Protein AF-A0A175RE58-F1 (afdb_monomer)

Sequence (87 aa):
PGKTPEAVEEGFLKIIPEGFLRHAHHWLILHGRFVCKARKPDCEHCIIADLCQADEKWCNQPAPLIALPDAPPGPQPLPPGATRPGG

Solvent-accessible surface area (backbone atoms only — not comparable to full-atom values): 5557 Å² total; per-residue (Å²): 131,58,93,44,72,66,54,40,50,57,51,46,66,75,71,48,57,78,52,38,49,80,55,50,56,54,51,53,51,51,39,37,72,75,28,59,28,98,69,83,48,39,29,68,72,24,70,53,20,65,76,57,83,64,85,83,59,85,36,60,54,47,30,82,90,74,81,74,80,91,60,75,78,69,90,68,62,48,60,88,90,59,75,69,91,93,119

Structure (mmCIF, N/CA/C/O backbone):
data_AF-A0A175RE58-F1
#
_entry.id   AF-A0A175RE58-F1
#
loop_
_atom_site.group_PDB
_atom_site.id
_atom_site.type_symbol
_atom_site.label_atom_id
_atom_site.label_alt_id
_atom_site.label_comp_id
_atom_site.label_asym_id
_atom_site.label_entity_id
_atom_site.label_seq_id
_atom_site.pdbx_PDB_ins_code
_atom_site.Cartn_x
_atom_site.Cartn_y
_atom_site.Cartn_z
_atom_site.occupancy
_atom_site.B_iso_or_equiv
_atom_site.auth_seq_id
_atom_site.auth_comp_id
_atom_site.auth_asym_id
_atom_site.auth_atom_id
_atom_site.pdbx_PDB_model_num
ATOM 1 N N . PRO A 1 1 ? -7.105 11.271 5.353 1.00 59.03 1 PRO A N 1
ATOM 2 C CA . PRO A 1 1 ? -6.120 10.366 6.005 1.00 59.03 1 PRO A CA 1
ATOM 3 C C . PRO A 1 1 ? -5.766 10.916 7.399 1.00 59.03 1 PRO A C 1
ATOM 5 O O . PRO A 1 1 ? -5.853 12.129 7.585 1.00 59.03 1 PRO A O 1
ATOM 8 N N . GLY A 1 2 ? -5.457 10.054 8.377 1.00 72.81 2 GLY A N 1
ATOM 9 C CA . GLY A 1 2 ? -5.120 10.469 9.748 1.0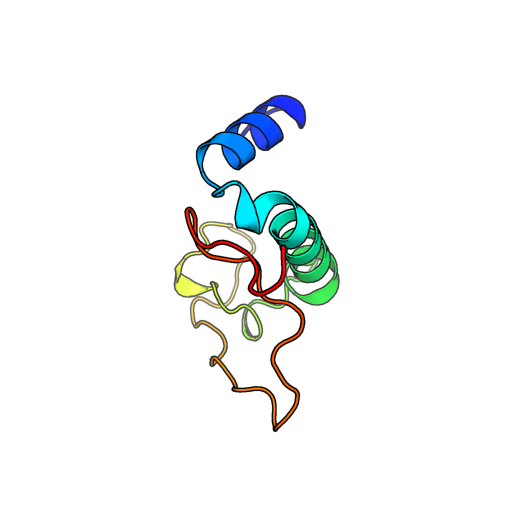0 72.81 2 GLY A CA 1
ATOM 10 C C . GLY A 1 2 ? -3.880 11.370 9.793 1.00 72.81 2 GLY A C 1
ATOM 11 O O . GLY A 1 2 ? -2.970 11.210 8.984 1.00 72.81 2 GLY A O 1
ATOM 12 N N . LYS A 1 3 ? -3.862 12.349 10.706 1.00 84.00 3 LYS A N 1
ATOM 13 C CA . LYS A 1 3 ? -2.761 13.328 10.818 1.00 84.00 3 LYS A CA 1
ATOM 14 C C . LYS A 1 3 ? -1.558 12.805 11.606 1.00 84.00 3 LYS A C 1
ATOM 16 O O . LYS A 1 3 ? -0.481 13.379 11.495 1.00 84.00 3 LYS A O 1
ATOM 21 N N . THR A 1 4 ? -1.745 11.750 12.396 1.00 94.25 4 THR A N 1
ATOM 22 C CA . THR A 1 4 ? -0.694 11.115 13.197 1.00 94.25 4 THR A CA 1
ATOM 23 C C . THR A 1 4 ? -0.667 9.608 12.933 1.00 94.25 4 THR A C 1
ATOM 25 O O . THR A 1 4 ? -1.692 9.056 12.510 1.00 94.25 4 THR A O 1
ATOM 28 N N . PRO A 1 5 ? 0.472 8.932 13.163 1.00 89.69 5 PRO A N 1
ATOM 29 C CA . PRO A 1 5 ? 0.574 7.480 13.019 1.00 89.69 5 PRO A CA 1
ATOM 30 C C . PRO A 1 5 ? -0.484 6.717 13.826 1.00 89.69 5 PRO A C 1
ATOM 32 O O . PRO A 1 5 ? -1.100 5.795 13.300 1.00 89.69 5 PRO A O 1
ATOM 35 N N . GLU A 1 6 ? -0.766 7.152 15.054 1.00 92.75 6 GLU A N 1
ATOM 36 C CA . GLU A 1 6 ? -1.729 6.514 15.959 1.00 92.75 6 GLU A CA 1
ATOM 37 C C . GLU A 1 6 ? -3.156 6.606 15.406 1.00 92.75 6 GLU A C 1
ATOM 39 O O . GLU A 1 6 ? -3.899 5.628 15.408 1.00 92.75 6 GLU A O 1
ATOM 44 N N . ALA A 1 7 ? -3.530 7.766 14.852 1.00 93.38 7 ALA A N 1
ATOM 45 C CA . ALA A 1 7 ? -4.838 7.952 14.228 1.00 93.38 7 ALA A CA 1
ATOM 46 C C . ALA A 1 7 ? -5.011 7.088 12.965 1.00 93.38 7 ALA A C 1
ATOM 48 O O . ALA A 1 7 ? -6.122 6.672 12.636 1.00 93.38 7 ALA A O 1
ATOM 49 N N . VAL A 1 8 ? -3.919 6.834 12.236 1.00 91.31 8 VAL A N 1
ATOM 50 C CA . VAL A 1 8 ? -3.918 5.939 11.072 1.00 91.31 8 VAL A CA 1
ATOM 51 C C . VAL A 1 8 ? -4.060 4.482 11.515 1.00 91.31 8 VAL A C 1
ATOM 53 O O . VAL A 1 8 ? -4.880 3.757 10.952 1.00 91.31 8 VAL A O 1
ATOM 56 N N . GLU A 1 9 ? -3.315 4.068 12.540 1.00 92.00 9 GLU A N 1
ATOM 57 C CA . GLU A 1 9 ? -3.394 2.723 13.115 1.00 92.00 9 GLU A CA 1
ATOM 58 C C . GLU A 1 9 ? -4.801 2.411 13.639 1.00 92.00 9 GLU A C 1
ATOM 60 O O . GLU A 1 9 ? -5.379 1.387 13.275 1.00 92.00 9 GLU A O 1
ATOM 65 N N . GLU A 1 10 ? -5.402 3.321 14.408 1.00 92.06 10 GLU A N 1
ATOM 66 C CA . GLU A 1 10 ? -6.757 3.138 14.933 1.00 92.06 10 GLU A CA 1
ATOM 67 C C . GLU A 1 10 ? -7.800 3.011 13.808 1.00 92.06 10 GLU A C 1
ATOM 69 O O . GLU A 1 10 ? -8.741 2.219 13.902 1.00 92.06 10 GLU A O 1
ATOM 74 N N . GLY A 1 11 ? -7.623 3.755 12.711 1.00 91.50 11 GLY A N 1
ATOM 75 C CA . GLY A 1 11 ? -8.456 3.617 11.518 1.00 91.50 11 GLY A CA 1
ATOM 76 C C . GLY A 1 11 ? -8.333 2.233 10.878 1.00 91.50 11 GLY A C 1
ATOM 77 O O . GLY A 1 11 ? -9.343 1.624 10.524 1.00 91.50 11 GLY A O 1
ATOM 78 N N . PHE A 1 12 ? -7.113 1.705 10.775 1.00 90.62 12 PHE A N 1
ATOM 79 C CA . PHE A 1 12 ? -6.878 0.372 10.225 1.00 90.62 12 PHE A CA 1
ATOM 80 C C . PHE A 1 12 ? -7.466 -0.739 11.095 1.00 90.62 12 PHE A C 1
ATOM 82 O O . PHE A 1 12 ? -8.106 -1.636 10.549 1.00 90.62 12 PHE A O 1
ATOM 89 N N . LEU A 1 13 ? -7.327 -0.660 12.421 1.00 91.25 13 LEU A N 1
ATOM 90 C CA . LEU A 1 13 ? -7.896 -1.646 13.350 1.00 91.25 13 LEU A CA 1
ATOM 91 C C . LEU A 1 13 ? -9.428 -1.743 13.256 1.00 91.25 13 LEU A C 1
ATOM 93 O O . LEU A 1 13 ? -9.987 -2.812 13.475 1.00 91.25 13 LEU A O 1
ATOM 97 N N . LYS A 1 14 ? -10.112 -0.647 12.902 1.00 92.19 14 LYS A N 1
ATOM 98 C CA . LYS A 1 14 ? -11.577 -0.617 12.732 1.00 92.19 14 LYS A CA 1
ATOM 99 C C . LYS A 1 14 ? -12.053 -1.208 11.402 1.00 92.19 14 LYS A C 1
ATOM 101 O O . LYS A 1 14 ? -13.194 -1.650 11.315 1.00 92.19 14 LYS A O 1
ATOM 106 N N . ILE A 1 15 ? -11.218 -1.167 10.363 1.00 91.81 15 ILE A N 1
ATOM 107 C CA . ILE A 1 15 ? -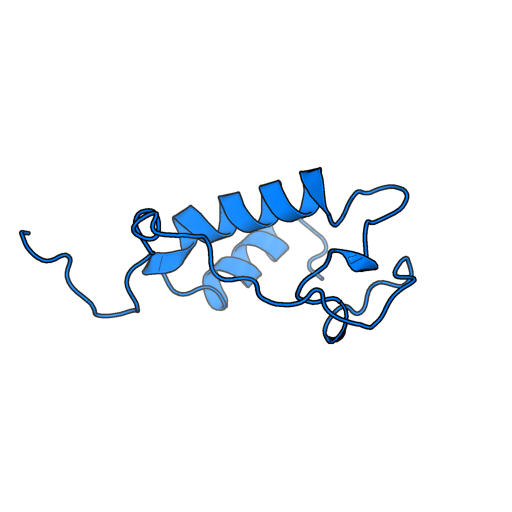11.598 -1.538 8.989 1.00 91.81 15 ILE A CA 1
ATOM 108 C C . ILE A 1 15 ? -11.130 -2.955 8.643 1.00 91.81 15 ILE A C 1
ATOM 110 O O . ILE A 1 15 ? -11.822 -3.679 7.928 1.00 91.81 15 ILE A O 1
ATOM 114 N N . ILE A 1 16 ? -9.948 -3.351 9.116 1.00 88.88 16 ILE A N 1
ATOM 115 C CA . ILE A 1 16 ? -9.325 -4.627 8.765 1.00 88.88 16 ILE A CA 1
ATOM 116 C C . ILE A 1 16 ? -9.835 -5.715 9.719 1.00 88.88 16 ILE A C 1
ATOM 118 O O . ILE A 1 16 ? -9.638 -5.597 10.927 1.00 88.88 16 ILE A O 1
ATOM 122 N N . PRO A 1 17 ? -10.425 -6.812 9.212 1.00 88.94 17 PRO A N 1
ATOM 123 C CA . PRO A 1 17 ? -10.857 -7.906 10.073 1.00 88.94 17 PRO A CA 1
ATOM 124 C C . PRO A 1 17 ? -9.675 -8.588 10.779 1.00 88.94 17 PRO A C 1
ATOM 126 O O . PRO A 1 17 ? -8.599 -8.741 10.195 1.00 88.94 17 PRO A O 1
ATOM 129 N N . GLU A 1 18 ? -9.887 -9.069 12.008 1.00 85.69 18 GLU A N 1
ATOM 130 C CA . GLU A 1 18 ? -8.820 -9.571 12.895 1.00 85.69 18 GLU A CA 1
ATOM 131 C C . GLU A 1 18 ? -7.912 -10.632 12.256 1.00 85.69 18 GLU A C 1
ATOM 133 O O . GLU A 1 18 ? -6.687 -10.562 12.376 1.00 85.69 18 GLU A O 1
ATOM 138 N N . GLY A 1 19 ? -8.490 -11.576 11.501 1.00 84.12 19 GLY A N 1
ATOM 139 C CA . GLY A 1 19 ? -7.741 -12.638 10.817 1.00 84.12 19 GLY A CA 1
ATOM 140 C C . GLY A 1 19 ? -6.698 -12.123 9.817 1.00 84.12 19 GLY A C 1
ATOM 141 O O . GLY A 1 19 ? -5.711 -12.806 9.536 1.00 84.12 19 GLY A O 1
ATOM 142 N N . PHE A 1 20 ? -6.871 -10.896 9.320 1.00 84.62 20 PHE A N 1
ATOM 143 C CA . PHE A 1 20 ? -6.017 -10.275 8.314 1.00 84.62 20 PHE A CA 1
ATOM 144 C C . PHE A 1 20 ? -4.996 -9.301 8.900 1.00 84.62 20 PHE A C 1
ATOM 146 O O . PHE A 1 20 ? -4.024 -9.008 8.209 1.00 84.62 20 PHE A O 1
ATOM 153 N N . LEU A 1 21 ? -5.137 -8.843 10.150 1.00 85.31 21 LEU A N 1
ATOM 154 C CA . LEU A 1 21 ? -4.315 -7.764 10.727 1.00 85.31 21 LEU A CA 1
ATOM 155 C C . LEU A 1 21 ? -2.804 -7.996 10.569 1.00 85.31 21 LEU A C 1
ATOM 157 O O . LEU A 1 21 ? -2.081 -7.131 10.072 1.00 85.31 21 LEU A O 1
ATOM 161 N N . ARG A 1 22 ? -2.327 -9.205 10.901 1.00 83.56 22 ARG A N 1
ATOM 162 C CA . ARG A 1 22 ? -0.905 -9.576 10.768 1.00 83.56 22 ARG A CA 1
ATOM 163 C C . ARG A 1 22 ? -0.409 -9.519 9.321 1.00 83.56 22 ARG A C 1
ATOM 165 O O . ARG A 1 22 ? 0.742 -9.165 9.072 1.00 83.56 22 ARG A O 1
ATOM 172 N N . HIS A 1 23 ? -1.238 -9.919 8.364 1.00 85.00 23 HIS A N 1
ATOM 173 C CA . HIS A 1 23 ? -0.848 -9.993 6.956 1.00 85.00 23 HIS A CA 1
ATOM 174 C C . HIS A 1 23 ? -1.004 -8.642 6.258 1.00 85.00 23 HIS A C 1
ATOM 176 O O . HIS A 1 23 ? -0.131 -8.260 5.483 1.00 85.00 23 HIS A O 1
ATOM 182 N N . ALA A 1 24 ? -2.039 -7.878 6.609 1.00 89.25 24 ALA A N 1
ATOM 183 C CA . ALA A 1 24 ? -2.313 -6.561 6.056 1.00 89.25 24 ALA A CA 1
ATOM 184 C C . ALA A 1 24 ? -1.140 -5.595 6.252 1.00 89.25 24 ALA A C 1
ATOM 186 O O . ALA A 1 24 ? -0.758 -4.906 5.310 1.00 89.25 24 ALA A O 1
ATOM 187 N N . HIS A 1 25 ? -0.499 -5.611 7.426 1.00 88.44 25 HIS A N 1
ATOM 188 C CA . HIS A 1 25 ? 0.713 -4.826 7.666 1.00 88.44 25 HIS A CA 1
ATOM 189 C C . HIS A 1 25 ? 1.820 -5.131 6.640 1.00 88.44 25 HIS A C 1
ATOM 191 O O . HIS A 1 25 ? 2.366 -4.220 6.015 1.00 88.44 25 HIS A O 1
ATOM 197 N N . HIS A 1 26 ? 2.112 -6.416 6.410 1.00 90.88 26 HIS A N 1
ATOM 198 C CA . HIS A 1 26 ? 3.113 -6.828 5.426 1.00 90.88 26 HIS A CA 1
ATOM 199 C C . HIS A 1 26 ? 2.709 -6.421 4.007 1.00 90.88 26 HIS A C 1
ATOM 201 O O . HIS A 1 26 ? 3.546 -5.921 3.260 1.00 90.88 26 HIS A O 1
ATOM 207 N N . TRP A 1 27 ? 1.437 -6.586 3.634 1.00 90.75 27 TRP A N 1
ATOM 208 C CA . TRP A 1 27 ? 0.943 -6.199 2.312 1.00 90.75 27 TRP A CA 1
ATOM 209 C C . TRP A 1 27 ? 1.107 -4.703 2.051 1.00 90.75 27 TRP A C 1
ATOM 211 O O . TRP A 1 27 ? 1.617 -4.330 0.997 1.00 90.75 27 TRP A O 1
ATOM 221 N N . LEU A 1 28 ? 0.763 -3.853 3.020 1.00 92.44 28 LEU A N 1
ATOM 222 C CA . LEU A 1 28 ? 0.914 -2.401 2.906 1.00 92.44 28 LEU A CA 1
ATOM 223 C C . LEU A 1 28 ? 2.387 -1.990 2.762 1.00 92.44 28 LEU A C 1
ATOM 225 O O . LEU A 1 28 ? 2.716 -1.177 1.897 1.00 92.44 28 LEU A O 1
ATOM 229 N N . ILE A 1 29 ? 3.290 -2.593 3.545 1.00 92.94 29 ILE A N 1
ATOM 230 C CA . ILE A 1 29 ? 4.734 -2.329 3.441 1.00 92.94 29 ILE A CA 1
ATOM 231 C C . ILE A 1 29 ? 5.280 -2.757 2.080 1.00 92.94 29 ILE A C 1
ATOM 233 O O . ILE A 1 29 ? 6.008 -1.996 1.440 1.00 92.94 29 ILE A O 1
ATOM 237 N N . LEU A 1 30 ? 4.957 -3.973 1.634 1.00 93.94 30 LEU A N 1
ATOM 238 C CA . LEU A 1 30 ? 5.431 -4.500 0.354 1.00 93.94 30 LEU A CA 1
ATOM 239 C C . LEU A 1 30 ? 4.899 -3.654 -0.805 1.00 93.94 30 LEU A C 1
ATOM 241 O O . LEU A 1 30 ? 5.662 -3.302 -1.705 1.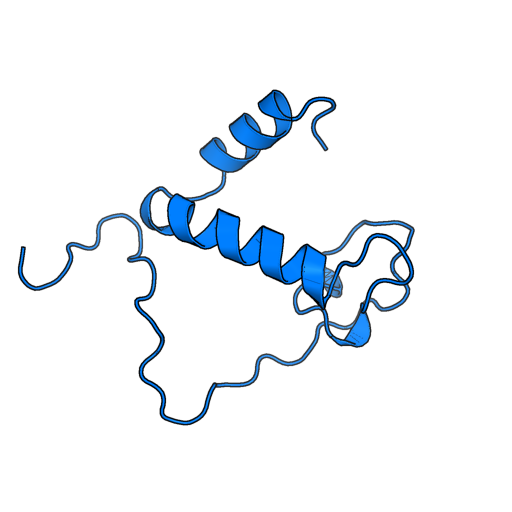00 93.94 30 LEU A O 1
ATOM 245 N N . HIS A 1 31 ? 3.629 -3.255 -0.745 1.00 94.50 31 HIS A N 1
ATOM 246 C CA . HIS A 1 31 ? 3.028 -2.380 -1.740 1.00 94.50 31 HIS A CA 1
ATOM 247 C C . HIS A 1 31 ? 3.738 -1.023 -1.806 1.00 94.50 31 HIS A C 1
ATOM 249 O O . HIS A 1 31 ? 4.135 -0.607 -2.891 1.00 94.50 31 HIS A O 1
ATOM 255 N N . GLY A 1 32 ? 3.979 -0.358 -0.672 1.00 95.06 32 GLY A N 1
ATOM 256 C CA . GLY A 1 32 ? 4.711 0.914 -0.643 1.00 95.06 32 GLY A CA 1
ATOM 257 C C . GLY A 1 32 ? 6.168 0.793 -1.104 1.00 95.06 32 GLY A C 1
ATOM 258 O O . GLY A 1 32 ? 6.687 1.674 -1.787 1.00 95.06 32 GLY A O 1
ATOM 259 N N . ARG A 1 33 ? 6.835 -0.320 -0.777 1.00 96.25 33 ARG A N 1
ATOM 260 C CA . ARG A 1 33 ? 8.234 -0.562 -1.158 1.00 96.25 33 ARG A CA 1
ATOM 261 C C . ARG A 1 33 ? 8.402 -0.827 -2.654 1.00 96.25 33 ARG A C 1
ATOM 263 O O . ARG A 1 33 ? 9.376 -0.348 -3.231 1.00 96.25 33 ARG A O 1
ATOM 270 N N . PHE A 1 34 ? 7.505 -1.601 -3.263 1.00 95.25 34 PHE A N 1
ATOM 271 C CA . PHE A 1 34 ? 7.690 -2.087 -4.634 1.00 95.25 34 PHE A CA 1
ATOM 272 C C . PHE A 1 34 ? 6.821 -1.367 -5.673 1.00 95.25 34 PHE A C 1
ATOM 274 O O . PHE A 1 34 ? 7.272 -1.191 -6.803 1.00 95.25 34 PHE A O 1
ATOM 281 N N . VAL A 1 35 ? 5.630 -0.891 -5.296 1.00 95.56 35 VAL A N 1
ATOM 282 C CA . VAL A 1 35 ? 4.641 -0.303 -6.217 1.00 95.56 35 VAL A CA 1
ATOM 283 C C . VAL A 1 35 ? 4.408 1.179 -5.902 1.00 95.56 35 VAL A C 1
ATOM 285 O O . VAL A 1 35 ? 4.818 2.052 -6.667 1.00 95.56 35 VAL A O 1
ATOM 288 N N . CYS A 1 36 ? 3.829 1.499 -4.743 1.00 96.25 36 CYS A N 1
ATOM 289 C CA . CYS A 1 36 ? 3.470 2.861 -4.332 1.00 96.25 36 CYS A CA 1
ATOM 290 C C . CYS A 1 36 ? 4.659 3.621 -3.708 1.00 96.25 36 CYS A C 1
ATOM 292 O O . CYS A 1 36 ? 4.610 4.092 -2.570 1.00 96.25 36 CYS A O 1
ATOM 294 N N . LYS A 1 37 ? 5.753 3.717 -4.468 1.00 94.81 37 LYS A N 1
ATOM 295 C CA . LYS A 1 37 ? 7.003 4.383 -4.078 1.00 94.81 37 LYS A CA 1
ATOM 296 C C . LYS A 1 37 ? 6.779 5.885 -3.862 1.00 94.81 37 LYS A C 1
ATOM 298 O O . LYS A 1 37 ? 6.121 6.534 -4.669 1.00 94.81 37 LYS A O 1
ATOM 303 N N . ALA A 1 38 ? 7.425 6.459 -2.842 1.00 92.38 38 ALA A N 1
ATOM 304 C CA . ALA A 1 38 ? 7.295 7.884 -2.490 1.00 92.38 38 ALA A CA 1
ATOM 305 C C . ALA A 1 38 ? 7.695 8.858 -3.616 1.00 92.38 38 ALA A C 1
ATOM 307 O O . ALA A 1 38 ? 7.242 9.996 -3.652 1.00 92.38 38 ALA A O 1
ATOM 308 N N . ARG A 1 39 ? 8.568 8.429 -4.534 1.00 91.69 39 ARG A N 1
ATOM 309 C CA . ARG A 1 39 ? 8.908 9.179 -5.747 1.00 91.69 39 ARG A CA 1
ATOM 310 C C . ARG A 1 39 ? 8.692 8.273 -6.946 1.00 91.69 39 ARG A C 1
ATOM 312 O O . ARG A 1 39 ? 9.258 7.182 -6.963 1.00 91.69 39 ARG A O 1
ATOM 319 N N . LYS A 1 40 ? 7.948 8.762 -7.945 1.00 91.44 40 LYS A N 1
ATOM 320 C CA . LYS A 1 40 ? 7.581 8.025 -9.168 1.00 91.44 40 LYS A CA 1
ATOM 321 C C . LYS A 1 40 ? 6.897 6.683 -8.836 1.00 91.44 40 LYS A C 1
ATOM 323 O O . LYS A 1 40 ? 7.537 5.632 -8.943 1.00 91.44 40 LYS A O 1
ATOM 328 N N . PRO A 1 41 ? 5.628 6.716 -8.384 1.00 95.69 41 PRO A N 1
ATOM 329 C CA . PRO A 1 41 ? 4.877 5.501 -8.096 1.00 95.69 41 PRO A CA 1
ATOM 330 C C . PRO A 1 41 ? 4.669 4.674 -9.367 1.00 95.69 41 PRO A C 1
ATOM 332 O O . PRO A 1 41 ? 4.558 5.206 -10.472 1.00 95.69 41 PRO A O 1
ATOM 335 N N . ASP A 1 42 ? 4.597 3.362 -9.193 1.00 95.31 42 ASP A N 1
ATOM 336 C CA . ASP A 1 42 ? 4.449 2.387 -10.270 1.00 95.31 42 ASP A CA 1
ATOM 337 C C . ASP A 1 42 ? 2.969 2.104 -10.562 1.00 95.31 42 ASP A C 1
ATOM 339 O O . ASP A 1 42 ? 2.460 1.006 -10.338 1.00 95.31 42 ASP A O 1
ATOM 343 N N . CYS A 1 43 ? 2.222 3.145 -10.947 1.00 95.75 43 CYS A N 1
ATOM 344 C CA . CYS A 1 43 ? 0.761 3.076 -11.018 1.00 95.75 43 CYS A CA 1
ATOM 345 C C . CYS A 1 43 ? 0.246 2.030 -12.018 1.00 95.75 43 CYS A C 1
ATOM 347 O O . CYS A 1 43 ? -0.798 1.444 -11.763 1.00 95.75 43 CYS A O 1
ATOM 349 N N . GLU A 1 44 ? 0.969 1.755 -13.105 1.00 94.25 44 GLU A N 1
ATOM 350 C CA . GLU A 1 44 ? 0.614 0.705 -14.076 1.00 94.25 44 GLU A CA 1
ATOM 351 C C . GLU A 1 44 ? 0.640 -0.715 -13.483 1.00 94.25 44 GLU A C 1
ATOM 353 O O . GLU A 1 44 ? -0.101 -1.588 -13.928 1.00 94.25 44 GLU A O 1
ATOM 358 N N . HIS A 1 45 ? 1.443 -0.935 -12.438 1.00 94.25 45 HIS A N 1
ATOM 359 C CA . HIS A 1 45 ? 1.545 -2.206 -11.718 1.00 94.25 45 HIS A CA 1
ATOM 360 C C . HIS A 1 45 ? 0.675 -2.236 -10.448 1.00 94.25 45 HIS A C 1
ATOM 362 O O . HIS A 1 45 ? 0.731 -3.186 -9.663 1.00 94.25 45 HIS A O 1
ATOM 368 N N . CYS A 1 46 ? -0.130 -1.199 -10.206 1.00 95.44 46 CYS A N 1
ATOM 369 C CA . CYS A 1 46 ? -0.965 -1.098 -9.019 1.00 95.44 46 CYS A CA 1
ATOM 370 C C . CYS A 1 46 ? -2.332 -1.758 -9.238 1.00 95.44 46 CYS A C 1
ATOM 372 O O . CYS A 1 46 ? -3.114 -1.334 -10.082 1.00 95.44 46 CYS A O 1
ATOM 374 N N . ILE A 1 47 ? -2.662 -2.761 -8.423 1.00 94.50 47 ILE A N 1
ATOM 375 C CA . ILE A 1 47 ? -3.946 -3.487 -8.489 1.00 94.50 47 ILE A CA 1
ATOM 376 C C . ILE A 1 47 ? -5.158 -2.681 -7.987 1.00 94.50 47 ILE A C 1
ATOM 378 O O . ILE A 1 47 ? -6.284 -3.128 -8.148 1.00 94.50 47 ILE A O 1
ATOM 382 N N . ILE A 1 48 ? -4.928 -1.521 -7.359 1.00 94.25 48 ILE A N 1
ATOM 383 C CA . ILE A 1 48 ? -5.969 -0.618 -6.830 1.00 94.25 48 ILE A CA 1
ATOM 384 C C . ILE A 1 48 ? -5.905 0.776 -7.476 1.00 94.25 48 ILE A C 1
ATOM 386 O O . ILE A 1 48 ? -6.316 1.768 -6.871 1.00 94.25 48 ILE A O 1
ATOM 390 N N . ALA A 1 49 ? -5.306 0.895 -8.666 1.00 95.44 49 ALA A N 1
ATOM 391 C CA . ALA A 1 49 ? -5.096 2.188 -9.325 1.00 95.44 49 ALA A CA 1
ATOM 392 C C . ALA A 1 49 ? -6.412 2.929 -9.628 1.00 95.44 49 ALA A C 1
ATOM 394 O O . ALA A 1 49 ? -6.471 4.155 -9.541 1.00 95.44 49 ALA A O 1
ATOM 395 N N . ASP A 1 50 ? -7.469 2.181 -9.927 1.00 94.44 50 ASP A N 1
ATOM 396 C CA . ASP A 1 50 ? -8.838 2.653 -10.136 1.00 94.44 50 ASP A CA 1
ATOM 397 C C . ASP A 1 50 ? -9.483 3.227 -8.865 1.00 94.44 50 ASP A C 1
ATOM 399 O O . ASP A 1 50 ? -10.299 4.145 -8.945 1.00 94.44 50 ASP A O 1
ATOM 403 N N . LEU A 1 51 ? -9.080 2.734 -7.690 1.00 94.25 51 LEU A N 1
ATOM 404 C CA . LEU A 1 51 ? -9.568 3.186 -6.383 1.00 94.25 51 LEU A CA 1
ATOM 405 C C . LEU A 1 51 ? -8.697 4.290 -5.758 1.00 94.25 51 LEU A C 1
ATOM 407 O O . LEU A 1 51 ? -9.103 4.934 -4.788 1.00 94.25 51 LEU A O 1
ATOM 411 N N . CYS A 1 52 ? -7.488 4.510 -6.277 1.00 94.75 52 CYS A N 1
ATOM 412 C CA . CYS A 1 52 ? -6.524 5.443 -5.705 1.00 94.75 52 CYS A CA 1
ATOM 413 C C . CYS A 1 52 ? -6.954 6.907 -5.905 1.00 94.75 52 CYS A C 1
ATOM 415 O O . CYS A 1 52 ? -7.235 7.338 -7.023 1.00 94.75 52 CYS A O 1
ATOM 417 N N . GLN A 1 53 ? -6.945 7.698 -4.829 1.00 93.00 53 GLN A N 1
ATOM 418 C CA . GLN A 1 53 ? -7.273 9.134 -4.840 1.00 93.00 53 GLN A CA 1
ATOM 419 C C . GLN A 1 53 ? -6.043 10.047 -4.684 1.00 93.00 53 GLN A C 1
ATOM 421 O O . GLN A 1 53 ? -6.205 11.238 -4.453 1.00 93.00 53 GLN A O 1
ATOM 426 N N . ALA A 1 54 ? -4.824 9.504 -4.767 1.00 92.44 54 ALA A N 1
ATOM 427 C CA . ALA A 1 54 ? -3.601 10.301 -4.662 1.00 92.44 54 ALA A CA 1
ATOM 428 C C . ALA A 1 54 ? -3.402 11.191 -5.899 1.00 92.44 54 ALA A C 1
ATOM 430 O O . ALA A 1 54 ? -3.654 10.744 -7.020 1.00 92.44 54 ALA A O 1
ATOM 431 N N . ASP A 1 55 ? -2.902 12.411 -5.700 1.00 91.12 55 ASP A N 1
ATOM 432 C CA . ASP A 1 55 ? -2.658 13.379 -6.777 1.00 91.12 55 ASP A CA 1
ATOM 433 C C . ASP A 1 55 ? -1.439 12.994 -7.631 1.00 91.12 55 ASP A C 1
ATOM 435 O O . ASP A 1 55 ? -1.367 13.311 -8.816 1.00 91.12 55 ASP A O 1
ATOM 439 N N . GLU A 1 56 ? -0.483 12.260 -7.0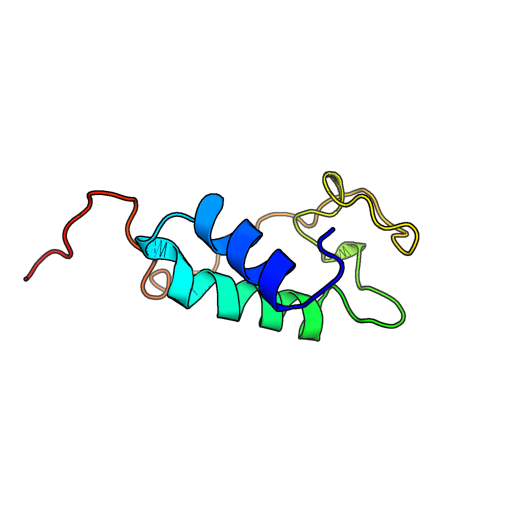55 1.00 90.19 56 GLU A N 1
ATOM 440 C CA . GLU A 1 56 ? 0.740 11.811 -7.726 1.00 90.19 56 GLU A CA 1
ATOM 441 C C . GLU A 1 56 ? 0.520 10.614 -8.664 1.00 90.19 56 GLU A C 1
ATOM 443 O O . GLU A 1 56 ? 1.465 10.156 -9.320 1.00 90.19 56 GLU A O 1
ATOM 448 N N . LYS A 1 57 ? -0.703 10.071 -8.724 1.00 91.25 57 LYS A N 1
ATOM 449 C CA . LYS A 1 57 ? -1.019 8.965 -9.628 1.00 91.25 57 LYS A CA 1
ATOM 450 C C . LYS A 1 57 ? -1.003 9.441 -11.077 1.00 91.25 57 LYS A C 1
ATOM 452 O O . LYS A 1 57 ? -1.444 10.538 -11.404 1.00 91.25 57 LYS A O 1
ATOM 457 N N . TRP A 1 58 ? -0.560 8.567 -11.968 1.00 93.00 58 TRP A N 1
ATOM 458 C CA . TRP A 1 58 ? -0.523 8.849 -13.407 1.00 93.00 58 TRP A CA 1
ATOM 459 C C . TRP A 1 58 ? -1.281 7.812 -14.241 1.00 93.00 58 TRP A C 1
ATOM 461 O O . TRP A 1 58 ? -1.560 8.051 -15.412 1.00 93.00 58 TRP A O 1
ATOM 471 N N . CYS A 1 59 ? -1.657 6.683 -13.636 1.00 93.25 59 CYS A N 1
ATOM 472 C CA . CYS A 1 59 ? -2.488 5.655 -14.248 1.00 93.25 59 CYS A CA 1
ATOM 473 C C . CYS A 1 59 ? -3.710 5.393 -13.361 1.00 93.25 59 CYS A C 1
ATOM 475 O O . CYS A 1 59 ? -3.581 5.306 -12.141 1.00 93.25 59 CYS A O 1
ATOM 477 N N . ASN A 1 60 ? -4.880 5.264 -13.989 1.00 93.75 60 ASN A N 1
ATOM 478 C CA . ASN A 1 60 ? -6.140 4.877 -13.341 1.00 93.75 60 ASN A CA 1
ATOM 479 C C . ASN A 1 60 ? -6.575 3.454 -13.725 1.00 93.75 60 ASN A C 1
ATOM 481 O O . ASN A 1 60 ? -7.665 3.029 -13.356 1.00 93.75 60 ASN A O 1
ATOM 485 N N . GLN A 1 61 ? -5.772 2.741 -14.519 1.00 93.62 61 GLN A N 1
ATOM 486 C CA . GLN A 1 61 ? -6.061 1.362 -14.887 1.00 93.62 61 GLN A CA 1
ATOM 487 C C . GLN A 1 61 ? -5.391 0.417 -13.890 1.00 93.62 61 GLN A C 1
ATOM 489 O O . GLN A 1 61 ? -4.182 0.541 -13.679 1.00 93.62 61 GLN A O 1
ATOM 494 N N . PRO A 1 62 ? -6.148 -0.500 -13.267 1.00 94.06 62 PRO A N 1
ATOM 495 C CA . PRO A 1 62 ? -5.581 -1.442 -12.3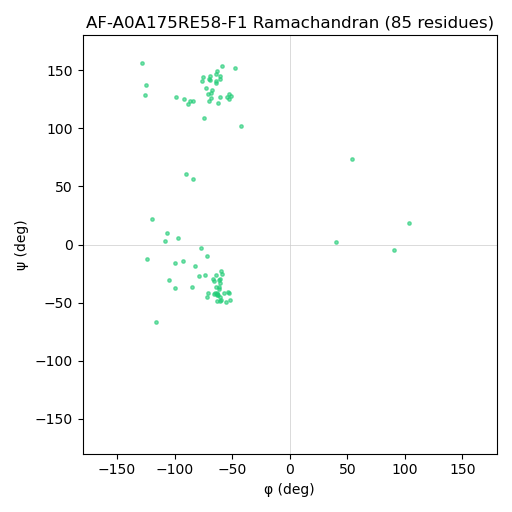24 1.00 94.06 62 PRO A CA 1
ATOM 496 C C . PRO A 1 62 ? -4.804 -2.531 -13.062 1.00 94.06 62 PRO A C 1
ATOM 498 O O . PRO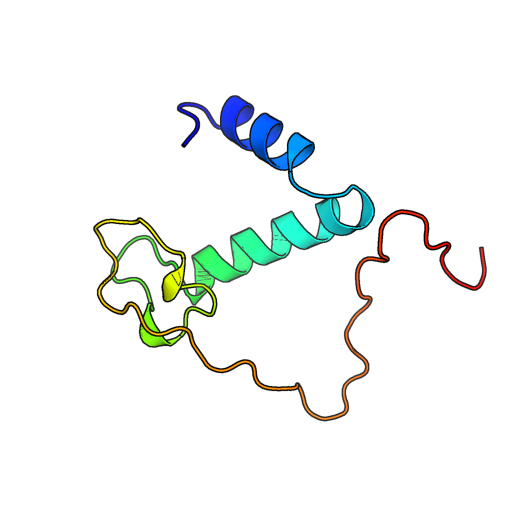 A 1 62 ? -5.202 -2.989 -14.137 1.00 94.06 62 PRO A O 1
ATOM 501 N N . ALA A 1 63 ? -3.708 -2.975 -12.454 1.00 92.50 63 ALA A N 1
ATOM 502 C CA . ALA A 1 63 ? -2.965 -4.128 -12.936 1.00 92.50 63 ALA A CA 1
ATOM 503 C C . ALA A 1 63 ? -3.852 -5.390 -12.940 1.00 92.50 63 ALA A C 1
ATOM 505 O O . ALA A 1 63 ? -4.654 -5.583 -12.018 1.00 92.50 63 ALA A O 1
ATOM 506 N N . PRO A 1 64 ? -3.708 -6.276 -13.941 1.00 89.06 64 PRO A N 1
ATOM 507 C CA . PRO A 1 64 ? -4.492 -7.500 -14.011 1.00 89.06 64 PRO A CA 1
ATOM 508 C C . PRO A 1 64 ? -4.169 -8.421 -12.830 1.00 89.06 64 PRO A C 1
ATOM 510 O O . PRO A 1 64 ? -3.008 -8.611 -12.462 1.00 89.06 64 PRO A O 1
ATOM 513 N N . LEU A 1 65 ? -5.202 -9.038 -12.257 1.00 85.31 65 LEU A N 1
ATOM 514 C CA . LEU A 1 65 ? -5.027 -10.074 -11.245 1.00 85.31 65 LEU A CA 1
ATOM 515 C C . LEU A 1 65 ? -4.560 -11.362 -11.928 1.00 85.31 65 LEU A C 1
ATOM 517 O O . LEU A 1 65 ? -5.319 -12.011 -12.647 1.00 85.31 65 LEU A O 1
ATOM 521 N N . ILE A 1 66 ? -3.295 -11.714 -11.708 1.00 83.75 66 ILE A N 1
ATOM 522 C CA . ILE A 1 66 ? -2.674 -12.923 -12.253 1.00 83.75 66 ILE A CA 1
ATOM 523 C C . ILE A 1 66 ? -2.683 -14.002 -11.169 1.00 83.75 66 ILE A C 1
ATOM 525 O O . ILE A 1 66 ? -2.209 -13.778 -10.054 1.00 83.75 66 ILE A O 1
ATOM 529 N N . ALA A 1 67 ? -3.207 -15.183 -11.497 1.00 77.00 67 ALA A N 1
ATOM 530 C CA . ALA A 1 67 ? -3.097 -16.345 -10.624 1.00 77.00 67 ALA A CA 1
ATOM 531 C C . ALA A 1 67 ? -1.635 -16.817 -10.570 1.00 77.00 67 ALA A C 1
ATOM 533 O O . ALA A 1 67 ? -0.995 -16.994 -11.607 1.00 77.00 67 ALA A O 1
ATOM 534 N N 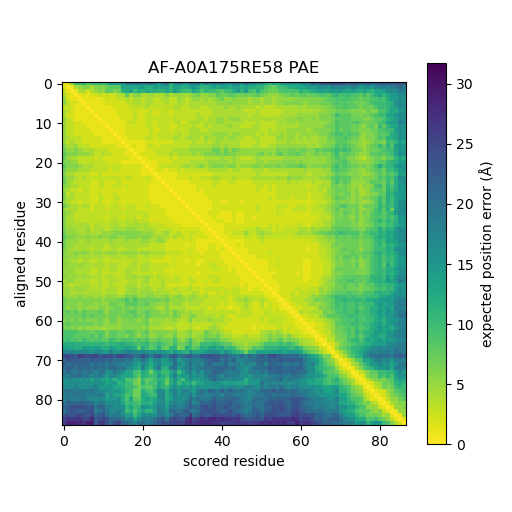. LEU A 1 68 ? -1.103 -17.022 -9.363 1.00 73.88 68 LEU A N 1
ATOM 535 C CA . LEU A 1 68 ? 0.219 -17.625 -9.198 1.00 73.88 68 LEU A CA 1
ATOM 536 C C . LEU A 1 68 ? 0.161 -19.095 -9.659 1.00 73.88 68 LEU A C 1
ATOM 538 O O . LEU A 1 68 ? -0.769 -19.799 -9.260 1.00 73.88 68 LEU A O 1
ATOM 542 N N . PRO A 1 69 ? 1.114 -19.571 -10.481 1.00 73.69 69 PRO A N 1
ATOM 543 C CA . PRO A 1 69 ? 1.127 -20.957 -10.942 1.00 73.69 69 PRO A CA 1
ATOM 544 C C . PRO A 1 69 ? 1.440 -21.910 -9.781 1.00 73.69 69 PRO A C 1
ATOM 546 O O . PRO A 1 69 ? 2.443 -21.708 -9.099 1.00 73.69 69 PRO A O 1
ATOM 549 N N . ASP A 1 70 ? 0.567 -22.906 -9.577 1.00 67.38 70 ASP A N 1
ATOM 550 C CA . ASP A 1 70 ? 0.621 -24.136 -8.750 1.00 67.38 70 ASP A CA 1
ATOM 551 C C . ASP A 1 70 ? 1.246 -24.102 -7.341 1.00 67.38 70 ASP A C 1
ATOM 553 O O . ASP A 1 70 ? 1.276 -25.119 -6.643 1.00 67.38 70 ASP A O 1
ATOM 557 N N . ALA A 1 71 ? 1.697 -22.951 -6.856 1.00 56.41 71 ALA A N 1
ATOM 558 C CA . ALA A 1 71 ? 2.041 -22.775 -5.463 1.00 56.41 71 ALA A CA 1
ATOM 559 C C . ALA A 1 71 ? 0.730 -22.790 -4.667 1.00 56.41 71 ALA A C 1
ATOM 561 O O . ALA A 1 71 ? -0.146 -21.959 -4.945 1.00 56.41 71 ALA A O 1
ATOM 562 N N . PRO A 1 72 ? 0.566 -23.685 -3.670 1.00 60.91 72 PRO A N 1
ATOM 563 C CA . PRO A 1 72 ? -0.535 -23.537 -2.737 1.00 60.91 72 PRO A CA 1
ATOM 564 C C . PRO A 1 72 ? -0.438 -22.110 -2.200 1.00 60.91 72 PRO A C 1
ATOM 566 O O . PRO A 1 72 ? 0.670 -21.683 -1.842 1.00 60.91 72 PRO A O 1
ATOM 569 N N . PRO A 1 73 ? -1.534 -21.335 -2.216 1.00 62.91 73 PRO A N 1
ATOM 570 C CA . PRO A 1 73 ? -1.465 -19.971 -1.742 1.00 62.91 73 PRO A CA 1
ATOM 571 C C . PRO A 1 73 ? -0.852 -20.013 -0.346 1.00 62.91 73 PRO A C 1
ATOM 573 O O . PRO A 1 73 ? -1.303 -20.787 0.504 1.00 62.91 73 PRO A O 1
ATOM 576 N N . GLY A 1 74 ? 0.226 -19.246 -0.141 1.00 61.06 74 GLY A N 1
ATOM 577 C CA . GLY A 1 74 ? 0.859 -19.138 1.173 1.00 61.06 74 GLY A CA 1
ATOM 578 C C . GLY A 1 74 ? -0.217 -18.878 2.231 1.00 61.06 74 GLY A C 1
ATOM 579 O O . GLY A 1 74 ? -1.257 -1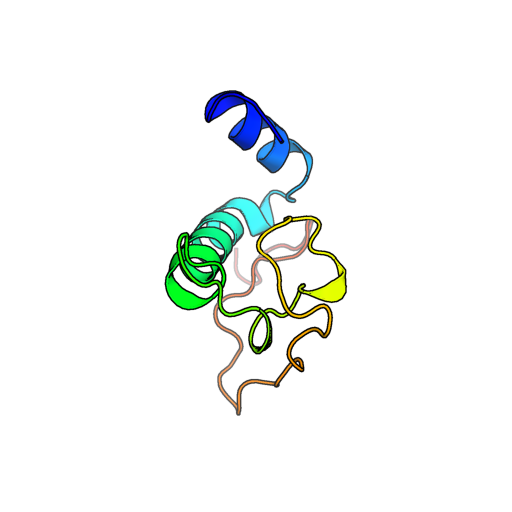8.325 1.872 1.00 61.06 74 GLY A O 1
ATOM 580 N N . PRO A 1 75 ? -0.012 -19.296 3.495 1.00 63.91 75 PRO A N 1
ATOM 581 C CA . PRO A 1 75 ? -1.065 -19.411 4.504 1.00 63.91 75 PRO A CA 1
ATOM 582 C C . PRO A 1 75 ? -2.001 -18.205 4.458 1.00 63.91 75 PRO A C 1
ATOM 584 O O . PRO A 1 75 ? -1.636 -17.111 4.894 1.00 63.91 75 PRO A O 1
ATOM 587 N N . GLN A 1 76 ? -3.175 -18.396 3.849 1.00 66.81 76 GLN A N 1
ATOM 588 C CA . GLN A 1 76 ? -4.090 -17.288 3.664 1.00 66.81 76 GLN A CA 1
ATOM 589 C C . GLN A 1 76 ? -4.680 -16.961 5.034 1.00 66.81 76 GLN A C 1
ATOM 591 O O . GLN A 1 76 ? -5.059 -17.880 5.770 1.00 66.81 76 GLN A O 1
ATOM 596 N N . PRO A 1 77 ? -4.744 -15.677 5.415 1.00 66.81 77 PRO A N 1
ATOM 597 C CA . PRO A 1 77 ? -5.544 -15.283 6.559 1.00 66.81 77 PRO A CA 1
ATOM 598 C C . PRO A 1 77 ? -6.956 -15.860 6.423 1.00 66.81 77 PRO A C 1
ATOM 600 O O . PRO A 1 77 ? -7.597 -15.741 5.380 1.00 66.81 77 PRO A O 1
ATOM 603 N N . LEU A 1 78 ? -7.404 -16.542 7.475 1.00 63.75 78 LEU A N 1
ATOM 604 C CA . LEU A 1 78 ? -8.729 -17.140 7.509 1.00 63.75 78 LEU A CA 1
ATOM 605 C C . LEU A 1 78 ? -9.787 -16.032 7.580 1.00 63.75 78 LEU A C 1
ATOM 607 O O . LEU A 1 78 ? -9.579 -15.038 8.289 1.00 63.75 78 LEU A O 1
ATOM 611 N N . PRO A 1 79 ? -10.922 -16.189 6.877 1.00 65.31 79 PRO A N 1
ATOM 612 C CA . PRO A 1 79 ? -12.033 -15.264 7.013 1.00 65.31 79 PRO A CA 1
ATOM 613 C C . PRO A 1 79 ? -12.524 -15.231 8.472 1.00 65.31 79 PRO A C 1
ATOM 615 O O . PRO A 1 79 ? -12.359 -16.215 9.203 1.00 65.31 79 PRO A O 1
ATOM 618 N N . PRO A 1 80 ? -13.127 -14.116 8.920 1.00 62.69 80 PRO A N 1
ATOM 619 C CA . PRO A 1 80 ? -13.612 -13.989 10.291 1.00 62.69 80 PRO A CA 1
ATOM 620 C C . PRO A 1 80 ? -14.568 -15.138 10.635 1.00 62.69 80 PRO A C 1
ATOM 622 O O . PRO A 1 80 ? -15.521 -15.388 9.901 1.00 62.69 80 PRO A O 1
ATOM 625 N N . GLY A 1 81 ? -14.295 -15.850 11.731 1.00 64.62 81 GLY A N 1
ATOM 626 C CA . GLY A 1 81 ? -15.091 -17.000 12.177 1.00 64.62 81 GLY A CA 1
ATOM 627 C C . GLY A 1 81 ? -14.648 -18.369 11.645 1.00 64.62 81 GLY A C 1
ATOM 628 O O . GLY A 1 81 ? -15.192 -19.378 12.086 1.00 64.62 81 GLY A O 1
ATOM 629 N N . ALA A 1 82 ? -13.655 -18.448 10.754 1.00 64.38 82 ALA A N 1
ATOM 630 C CA . ALA A 1 82 ? -13.093 -19.731 10.342 1.00 64.38 82 ALA A CA 1
ATOM 631 C C . ALA A 1 82 ? -12.015 -20.210 11.330 1.00 64.38 82 ALA A C 1
ATOM 633 O O . ALA A 1 82 ? -11.024 -19.525 11.590 1.00 64.38 82 ALA A O 1
ATOM 634 N N . THR A 1 83 ? -12.199 -21.410 11.878 1.00 58.59 83 THR A N 1
ATOM 635 C CA . THR A 1 83 ? -11.188 -22.116 12.670 1.00 58.59 83 THR A CA 1
ATOM 636 C C . THR A 1 83 ? -10.125 -22.714 11.754 1.00 58.59 83 THR A C 1
ATOM 638 O O . THR A 1 83 ? -10.427 -23.237 10.679 1.00 58.59 83 THR A O 1
ATOM 641 N N . ARG A 1 84 ? -8.853 -22.657 12.176 1.00 57.09 84 ARG A N 1
ATOM 642 C CA . ARG A 1 84 ? -7.803 -23.434 11.505 1.00 57.09 84 ARG A CA 1
ATOM 643 C C . ARG A 1 84 ? -8.167 -24.917 11.622 1.00 57.09 84 ARG A C 1
ATOM 645 O O . ARG A 1 84 ? -8.379 -25.371 12.745 1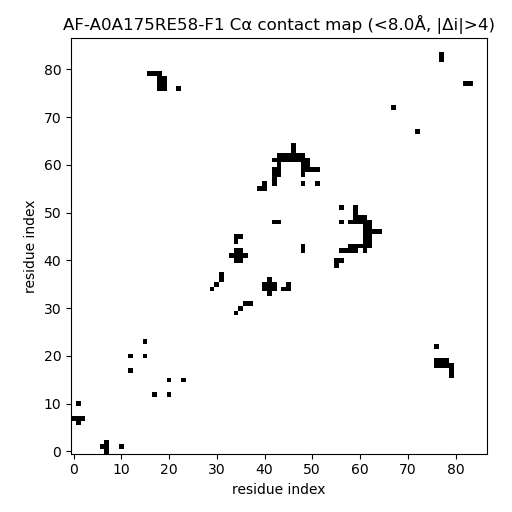.00 57.09 84 ARG A O 1
ATOM 652 N N . PRO A 1 85 ? -8.221 -25.683 10.521 1.00 49.72 85 PRO A N 1
ATOM 653 C CA . PRO A 1 85 ? -8.367 -27.125 10.631 1.00 49.72 85 PRO A CA 1
ATOM 654 C C . PRO A 1 85 ? -7.141 -27.685 11.372 1.00 49.72 85 PRO A C 1
ATOM 656 O O . PRO A 1 85 ? -6.009 -27.462 10.942 1.00 49.72 85 PRO A O 1
ATOM 659 N N . GLY A 1 86 ? -7.371 -28.369 12.500 1.00 61.62 86 GLY A N 1
ATOM 660 C CA . GLY A 1 86 ? -6.323 -29.006 13.314 1.00 61.62 86 GLY A CA 1
ATOM 661 C C . GLY A 1 86 ? -5.923 -28.291 14.615 1.00 61.62 86 GLY A C 1
ATOM 662 O O . GLY A 1 86 ? -4.832 -28.565 15.112 1.00 61.62 86 GLY A O 1
ATOM 663 N N . GLY A 1 87 ? -6.753 -27.384 15.144 1.00 47.22 87 GLY A N 1
ATOM 664 C CA . GLY A 1 87 ? -6.620 -26.807 16.492 1.00 47.22 87 GLY A CA 1
ATOM 665 C C . GLY A 1 87 ? -7.702 -27.303 17.438 1.00 47.22 87 GLY A C 1
ATOM 666 O O . GLY A 1 87 ? -8.857 -27.407 16.967 1.00 47.22 87 GLY A O 1
#

Foldseek 3Di:
DDPDPVRVVVVCVVPPDPLCPVVVVVVVVVCCVPAVDPPPGNLQAAQCLCVDPDPSRDDNDGHDDDDDPPDPPPPDRDDPPDDDPPD

Nearest PDB structures (foldseek):
  7rdt-assembly1_A  TM=7.679E-01  e=2.340E-01  Homo sapiens

Mean predicted aligned error: 7.63 Å

Radius of gyration: 15.64 Å; Cα contacts (8 Å, |Δi|>4): 74; chains: 1; bounding box: 24×42×31 Å

pLDDT: mean 84.22, std 13.34, range [47.22, 96.25]

InterPro domains:
  IPR003651 Endonuclease III-like, iron-sulphur cluster loop motif [PF10576] (36-52)
  IPR003651 Endonuclease III-like, iron-sulphur cluster loop motif [SM00525] (35-55)
  IPR011257 DNA glycosylase [SSF48150] (2-55)
  IPR023170 Helix-hairpin-helix, base-excision DNA repair, C-terminal [G3DSA:1.10.1670.10] (1-53)

Secondary structure (DSSP, 8-state):
--SSHHHHHHHHHHHS-GGGHHHHHHHHHHHHHHTS-SSS--GGG-TTTTT---TT----SPPP-PPPSSPPPSSPPPPTTPPPTT-

Organism: NCBI:txid401562